Protein AF-A0A3C1S0R3-F1 (afdb_monomer_lite)

pLDDT: mean 82.59, std 12.34, range [49.47, 97.62]

Radius of gyration: 26.7 Å; chains: 1; bounding box: 37×31×80 Å

Structure (mmCIF, N/CA/C/O backbone):
data_AF-A0A3C1S0R3-F1
#
_entry.id   AF-A0A3C1S0R3-F1
#
loop_
_atom_site.group_PDB
_atom_site.id
_atom_site.type_symbol
_atom_site.label_atom_id
_atom_site.label_alt_id
_atom_site.label_comp_id
_atom_site.label_asym_id
_atom_site.label_entity_id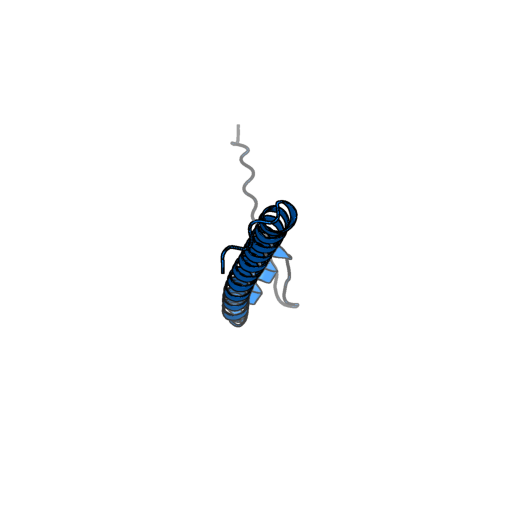
_atom_site.label_seq_id
_atom_site.pdbx_PDB_ins_code
_atom_site.Cartn_x
_atom_site.Cartn_y
_atom_site.Cartn_z
_atom_site.occupancy
_atom_site.B_iso_or_equiv
_atom_site.auth_seq_id
_atom_site.auth_comp_id
_atom_site.auth_asym_id
_atom_site.auth_atom_id
_atom_site.pdbx_PDB_model_num
ATOM 1 N N . MET A 1 1 ? 14.975 -9.700 -40.862 1.00 53.31 1 MET A N 1
ATOM 2 C CA . MET A 1 1 ? 14.852 -8.812 -42.035 1.00 53.31 1 MET A CA 1
ATOM 3 C C . MET A 1 1 ? 15.448 -7.478 -41.607 1.00 53.31 1 MET A C 1
ATOM 5 O O . MET A 1 1 ? 14.981 -6.926 -40.621 1.00 53.31 1 MET A O 1
ATOM 9 N N . LEU A 1 2 ? 16.592 -7.084 -42.174 1.00 55.56 2 LEU A N 1
ATOM 10 C CA . LEU A 1 2 ? 17.342 -5.891 -41.756 1.00 55.56 2 LEU A CA 1
ATOM 11 C C . LEU A 1 2 ? 16.666 -4.656 -42.365 1.00 55.56 2 LEU A C 1
ATOM 13 O O . LEU A 1 2 ? 16.861 -4.366 -43.540 1.00 55.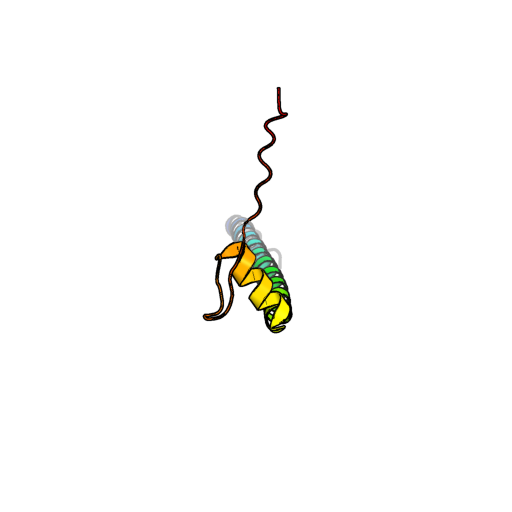56 2 LEU A O 1
ATOM 17 N N . PHE A 1 3 ? 15.830 -3.976 -41.580 1.00 55.75 3 PHE A N 1
ATOM 18 C CA . PHE A 1 3 ? 15.149 -2.742 -41.977 1.00 55.75 3 PHE A CA 1
ATOM 19 C C . PHE A 1 3 ? 16.081 -1.548 -41.737 1.00 55.75 3 PHE A C 1
ATOM 21 O O . PHE A 1 3 ? 15.984 -0.849 -40.732 1.00 55.75 3 PHE A O 1
ATOM 28 N N . LEU A 1 4 ? 17.048 -1.379 -42.640 1.00 56.56 4 LEU A N 1
ATOM 29 C CA . LEU A 1 4 ? 17.970 -0.242 -42.680 1.00 56.56 4 LEU A CA 1
ATOM 30 C C . LEU A 1 4 ? 17.367 0.877 -43.545 1.00 56.56 4 LEU A C 1
ATOM 32 O O . LEU A 1 4 ? 17.859 1.172 -44.626 1.00 56.56 4 LEU A O 1
ATOM 36 N N . ASP A 1 5 ? 16.270 1.463 -43.079 1.00 61.03 5 ASP A N 1
ATOM 37 C CA . ASP A 1 5 ? 15.892 2.836 -43.433 1.00 61.03 5 ASP A CA 1
ATOM 38 C C . ASP A 1 5 ? 16.155 3.657 -42.163 1.00 61.03 5 ASP A C 1
ATOM 40 O O . ASP A 1 5 ? 15.789 3.210 -41.071 1.00 61.03 5 ASP A O 1
ATOM 44 N N . GLU A 1 6 ? 16.841 4.799 -42.262 1.00 59.19 6 GLU A N 1
ATOM 45 C CA . GLU A 1 6 ? 17.212 5.652 -41.117 1.00 59.19 6 GLU A CA 1
ATOM 46 C C . GLU A 1 6 ? 16.012 5.964 -40.203 1.00 59.19 6 GLU A C 1
ATOM 48 O O . GLU A 1 6 ? 16.168 6.078 -38.984 1.00 59.19 6 GLU A O 1
ATOM 53 N N . ASN A 1 7 ? 14.801 5.994 -40.767 1.00 62.91 7 ASN A N 1
ATOM 54 C CA . ASN A 1 7 ? 13.558 6.206 -40.030 1.00 62.91 7 ASN A CA 1
ATOM 55 C C . ASN A 1 7 ? 13.108 4.986 -39.205 1.00 62.91 7 ASN A C 1
ATOM 57 O O . ASN A 1 7 ? 12.498 5.138 -38.151 1.00 62.91 7 ASN A O 1
ATOM 61 N N . SER A 1 8 ? 13.436 3.760 -39.620 1.00 69.94 8 SER A N 1
ATOM 62 C CA . SER A 1 8 ? 12.953 2.539 -38.958 1.00 69.94 8 SER A CA 1
ATOM 63 C C . SER A 1 8 ? 13.651 2.269 -37.619 1.00 69.94 8 SER A C 1
ATOM 65 O O . SER A 1 8 ? 13.032 1.728 -36.701 1.00 69.94 8 SER A O 1
ATOM 67 N N . TYR A 1 9 ? 14.931 2.631 -37.481 1.00 71.62 9 TYR A N 1
ATOM 68 C CA . TYR A 1 9 ? 15.701 2.376 -36.256 1.00 71.62 9 TYR A CA 1
ATOM 69 C C . TYR A 1 9 ? 15.325 3.333 -35.117 1.00 71.62 9 TYR A C 1
ATOM 71 O O . TYR A 1 9 ? 15.161 2.898 -33.974 1.00 71.62 9 TYR A O 1
ATOM 79 N N . LEU A 1 10 ? 15.149 4.623 -35.427 1.00 78.88 10 LEU A N 1
ATOM 80 C CA . LEU A 1 10 ? 14.727 5.634 -34.453 1.00 78.88 10 LEU A CA 1
ATOM 81 C C . LEU A 1 10 ? 13.332 5.316 -33.907 1.00 78.88 10 LEU A C 1
ATOM 83 O O . LEU A 1 10 ? 13.171 5.203 -32.692 1.00 78.88 10 LEU A O 1
ATOM 87 N N . THR A 1 11 ? 12.374 5.035 -34.792 1.00 80.06 11 THR A N 1
ATOM 88 C CA . THR A 1 11 ? 11.004 4.673 -34.408 1.00 80.06 11 THR A CA 1
ATOM 89 C C . THR A 1 11 ? 10.950 3.381 -33.584 1.00 80.06 11 THR A C 1
ATOM 91 O O . THR A 1 11 ? 10.230 3.299 -32.591 1.00 80.06 11 THR A O 1
ATOM 94 N N . HIS A 1 12 ? 11.749 2.360 -33.914 1.00 82.50 12 HIS A N 1
ATOM 95 C CA . HIS A 1 12 ? 11.824 1.154 -33.079 1.00 82.50 12 HIS A CA 1
ATOM 96 C C . HIS A 1 12 ? 12.444 1.417 -31.705 1.00 82.50 12 HIS A C 1
ATOM 98 O O . HIS A 1 12 ? 12.027 0.806 -30.720 1.00 82.50 12 HIS A O 1
ATOM 104 N N . ARG A 1 13 ? 13.425 2.321 -31.602 1.00 85.12 13 ARG A N 1
ATOM 105 C CA . ARG A 1 13 ? 13.992 2.715 -30.307 1.00 85.12 13 ARG A CA 1
ATOM 106 C C . ARG A 1 13 ? 12.955 3.432 -29.442 1.00 85.12 13 ARG A C 1
ATOM 108 O O . ARG A 1 13 ? 12.887 3.154 -28.249 1.00 85.12 13 ARG A O 1
ATOM 115 N N . GLU A 1 14 ? 12.149 4.305 -30.036 1.00 85.94 14 GLU A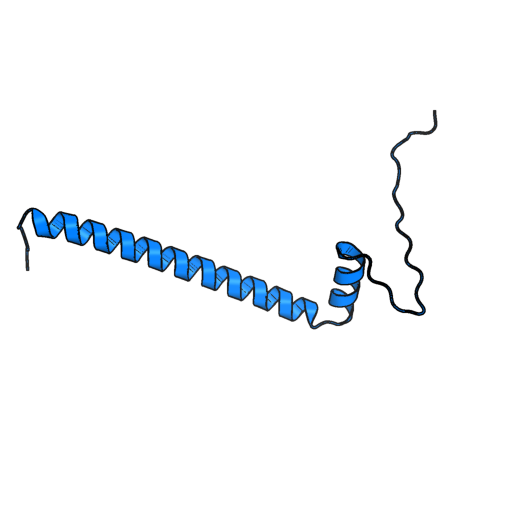 N 1
ATOM 116 C CA . GLU A 1 14 ? 11.048 4.999 -29.357 1.00 85.94 14 GLU A CA 1
ATOM 117 C C . GLU A 1 14 ? 10.009 4.012 -28.822 1.00 85.94 14 GLU A C 1
ATOM 119 O O . GLU A 1 14 ? 9.750 3.999 -27.619 1.00 85.94 14 GLU A O 1
ATOM 124 N N . PHE A 1 15 ? 9.517 3.094 -29.658 1.00 89.50 15 PHE A N 1
ATOM 125 C CA . PHE A 1 15 ? 8.576 2.066 -29.205 1.00 89.50 15 PHE A CA 1
ATOM 126 C C . PHE A 1 15 ? 9.171 1.144 -28.138 1.00 89.50 15 PHE A C 1
ATOM 128 O O . PHE A 1 15 ? 8.489 0.774 -27.186 1.00 89.50 15 PHE A O 1
ATOM 135 N N . ASN A 1 16 ? 10.453 0.788 -28.237 1.00 90.50 16 ASN A N 1
ATOM 136 C CA . ASN A 1 16 ? 11.110 -0.009 -27.201 1.00 90.50 16 ASN A CA 1
ATOM 137 C C . ASN A 1 16 ? 11.189 0.733 -25.858 1.00 90.50 16 ASN A C 1
ATOM 139 O O . ASN A 1 16 ? 11.041 0.102 -24.806 1.00 90.50 16 ASN A O 1
ATOM 143 N N . ASN A 1 17 ? 11.402 2.050 -25.882 1.00 92.81 17 ASN A N 1
ATOM 144 C CA . ASN A 1 17 ? 11.377 2.875 -24.678 1.00 92.81 17 ASN A CA 1
ATOM 145 C C . ASN A 1 17 ? 9.968 2.928 -24.082 1.00 92.81 17 ASN A C 1
ATOM 147 O O . ASN A 1 17 ? 9.814 2.643 -22.897 1.00 92.81 17 ASN A O 1
ATOM 151 N N . GLU A 1 18 ? 8.946 3.167 -24.902 1.00 93.75 18 GLU A N 1
ATOM 152 C CA . GLU A 1 18 ? 7.548 3.174 -24.462 1.00 93.75 18 GLU A CA 1
ATOM 153 C C . GLU A 1 18 ? 7.141 1.819 -23.861 1.00 93.75 18 GLU A C 1
ATOM 155 O O . GLU A 1 18 ? 6.591 1.744 -22.762 1.00 93.75 18 GLU A O 1
ATOM 160 N N . ILE A 1 19 ? 7.520 0.709 -24.502 1.00 95.38 19 ILE A N 1
ATOM 161 C CA . ILE A 1 19 ? 7.307 -0.645 -23.971 1.00 95.38 19 ILE A CA 1
ATOM 162 C C . ILE A 1 19 ? 7.991 -0.816 -22.609 1.00 95.38 19 ILE A C 1
ATOM 164 O O . ILE A 1 19 ? 7.434 -1.452 -21.707 1.00 95.38 19 ILE A O 1
ATOM 168 N N . LYS A 1 20 ? 9.210 -0.296 -22.441 1.00 96.06 20 LYS A N 1
ATOM 169 C CA . LYS A 1 20 ? 9.942 -0.382 -21.173 1.00 96.06 20 LYS A CA 1
ATOM 170 C C . LYS A 1 20 ? 9.264 0.445 -20.082 1.00 96.06 20 LYS A C 1
ATOM 172 O O . LYS A 1 20 ? 9.155 -0.033 -18.949 1.00 96.06 20 LYS A O 1
ATOM 177 N N . GLU A 1 21 ? 8.788 1.638 -20.410 1.00 96.75 21 GLU A N 1
ATOM 178 C CA . GLU A 1 21 ? 8.033 2.491 -19.494 1.00 96.75 21 GLU A CA 1
ATOM 179 C C . GLU A 1 21 ? 6.740 1.802 -19.068 1.00 96.75 21 GLU A C 1
ATOM 181 O O . GLU A 1 21 ? 6.538 1.583 -17.874 1.00 96.75 21 GLU A O 1
ATOM 186 N N . LEU A 1 22 ? 5.927 1.335 -20.017 1.00 97.19 22 LEU A N 1
ATOM 187 C CA . LEU A 1 22 ? 4.687 0.606 -19.742 1.00 97.19 22 LEU A CA 1
ATOM 188 C C . LEU A 1 22 ? 4.930 -0.622 -18.856 1.00 97.19 22 LEU A C 1
ATOM 190 O O . LEU A 1 22 ? 4.217 -0.839 -17.877 1.00 97.19 22 LEU A O 1
ATOM 194 N N . LYS A 1 23 ? 5.975 -1.411 -19.133 1.00 96.75 23 LYS A N 1
ATOM 195 C CA . LYS A 1 23 ? 6.358 -2.550 -18.280 1.00 96.75 23 LYS A CA 1
ATOM 196 C C . LYS A 1 23 ? 6.741 -2.119 -16.865 1.00 96.75 23 LYS A C 1
ATOM 198 O O . LYS A 1 23 ? 6.407 -2.820 -15.909 1.00 96.75 23 LYS A O 1
ATOM 203 N N . THR A 1 24 ? 7.422 -0.985 -16.724 1.00 97.44 24 THR A N 1
ATOM 204 C CA . THR A 1 24 ? 7.809 -0.429 -15.421 1.00 97.44 24 THR A CA 1
ATOM 205 C C . THR A 1 24 ? 6.576 0.014 -14.637 1.00 97.44 24 THR A C 1
ATOM 207 O O . THR A 1 24 ? 6.427 -0.378 -13.481 1.00 97.44 24 THR A O 1
ATOM 210 N N . TRP A 1 25 ? 5.647 0.720 -15.285 1.00 96.50 25 TRP A N 1
ATOM 211 C CA . TRP A 1 25 ? 4.353 1.097 -14.713 1.00 96.50 25 TRP A CA 1
ATOM 212 C C . TRP A 1 25 ? 3.545 -0.124 -14.266 1.00 96.50 25 TRP A C 1
ATOM 214 O O . TRP A 1 25 ? 3.077 -0.179 -13.129 1.00 96.50 25 TRP A O 1
ATOM 224 N N . ILE A 1 26 ? 3.444 -1.150 -15.116 1.00 97.25 26 ILE A N 1
ATOM 225 C CA . ILE A 1 26 ? 2.759 -2.406 -14.781 1.00 97.25 26 ILE A CA 1
ATOM 226 C C . ILE A 1 26 ? 3.394 -3.060 -13.552 1.00 97.25 26 ILE A C 1
ATOM 228 O O . ILE A 1 26 ? 2.676 -3.489 -12.648 1.00 97.25 26 ILE A O 1
ATOM 232 N N . LYS A 1 27 ? 4.728 -3.154 -13.505 1.00 97.62 27 LYS A N 1
ATOM 233 C CA . LYS A 1 27 ? 5.442 -3.747 -12.369 1.00 97.62 27 LYS A CA 1
ATOM 234 C C . LYS A 1 27 ? 5.175 -2.964 -11.083 1.00 97.62 27 LYS A C 1
ATOM 236 O O . LYS A 1 27 ? 4.781 -3.565 -10.088 1.00 97.62 27 LYS A O 1
ATOM 241 N N . TYR A 1 28 ? 5.319 -1.642 -11.132 1.00 97.25 28 TYR A N 1
ATOM 242 C CA . TYR A 1 28 ? 5.067 -0.756 -9.999 1.00 97.25 28 TYR A CA 1
ATOM 243 C C . TYR A 1 28 ? 3.644 -0.918 -9.446 1.00 97.25 28 TYR A C 1
ATOM 245 O O . TYR A 1 28 ? 3.456 -1.117 -8.246 1.00 97.25 28 TYR A O 1
ATOM 253 N N . HIS A 1 29 ? 2.632 -0.900 -10.318 1.00 97.31 29 HIS A N 1
ATOM 254 C CA . HIS A 1 29 ? 1.244 -1.055 -9.889 1.00 97.31 29 HIS A CA 1
ATOM 255 C C . HIS A 1 29 ? 0.948 -2.448 -9.338 1.00 97.31 29 HIS A C 1
ATOM 257 O O . HIS A 1 29 ? 0.243 -2.553 -8.338 1.00 97.31 29 HIS A O 1
ATOM 263 N N . LYS A 1 30 ? 1.508 -3.509 -9.930 1.00 97.25 30 LYS A N 1
ATOM 264 C CA . LYS A 1 30 ? 1.377 -4.868 -9.385 1.00 97.25 30 LYS A CA 1
ATOM 265 C C . LYS A 1 30 ? 1.953 -4.964 -7.975 1.00 97.25 30 LYS A C 1
ATOM 267 O O . LYS A 1 30 ? 1.285 -5.483 -7.090 1.00 97.25 30 LYS A O 1
ATOM 272 N N . GLU A 1 31 ? 3.146 -4.421 -7.746 1.00 97.00 31 GLU A N 1
ATOM 273 C CA . GLU A 1 31 ? 3.758 -4.400 -6.412 1.00 97.00 31 GLU A CA 1
ATOM 274 C C . GLU A 1 31 ? 2.922 -3.601 -5.407 1.00 97.00 31 GLU A C 1
ATOM 276 O O . GLU A 1 31 ? 2.765 -4.026 -4.263 1.00 97.00 31 GLU A O 1
ATOM 281 N N . LYS A 1 32 ? 2.356 -2.464 -5.828 1.00 96.31 32 LYS A N 1
ATOM 282 C CA . LYS A 1 32 ? 1.478 -1.656 -4.978 1.00 96.31 32 LYS A CA 1
ATOM 283 C C . LYS A 1 32 ? 0.194 -2.402 -4.615 1.00 96.31 32 LYS A C 1
ATOM 285 O O . LYS A 1 32 ? -0.148 -2.458 -3.443 1.00 96.31 32 LYS A O 1
ATOM 290 N N . ILE A 1 33 ? -0.446 -3.055 -5.586 1.00 96.44 33 ILE A N 1
ATOM 291 C CA . ILE A 1 33 ? -1.646 -3.872 -5.358 1.00 96.44 33 ILE A CA 1
ATOM 292 C C . ILE A 1 33 ? -1.365 -4.997 -4.357 1.00 96.44 33 ILE A C 1
ATOM 294 O O . ILE A 1 33 ? -2.180 -5.233 -3.471 1.00 96.44 33 ILE A O 1
ATOM 298 N N . GLU A 1 34 ? -0.232 -5.692 -4.470 1.00 96.38 34 GLU A N 1
ATOM 299 C CA . GLU A 1 34 ? 0.110 -6.761 -3.524 1.00 96.38 34 GLU A CA 1
ATOM 300 C C . GLU A 1 34 ? 0.355 -6.218 -2.109 1.00 96.38 34 GLU A C 1
ATOM 302 O O . GLU A 1 34 ? -0.147 -6.786 -1.140 1.00 96.38 34 GLU A O 1
ATOM 307 N N . LYS A 1 35 ? 1.031 -5.069 -1.973 1.00 95.31 35 LYS A N 1
ATOM 308 C CA . LYS A 1 35 ? 1.173 -4.389 -0.674 1.00 95.31 35 LYS A CA 1
ATOM 309 C C . LYS A 1 35 ? -0.180 -3.976 -0.096 1.00 95.31 35 LYS A C 1
ATOM 311 O O . LYS A 1 35 ? -0.440 -4.239 1.075 1.00 95.31 35 LYS A O 1
ATOM 316 N N . ASP A 1 36 ? -1.049 -3.382 -0.907 1.00 92.94 36 ASP A N 1
ATOM 317 C CA . ASP A 1 36 ? -2.373 -2.930 -0.475 1.00 92.94 36 ASP A CA 1
ATOM 318 C C . ASP A 1 36 ? -3.254 -4.118 -0.055 1.00 92.94 36 ASP A C 1
ATOM 320 O O . ASP A 1 36 ? -3.964 -4.043 0.946 1.00 92.94 36 ASP A O 1
ATOM 324 N N . LYS A 1 37 ? -3.169 -5.258 -0.754 1.00 93.62 37 LYS A N 1
ATOM 325 C CA . LYS A 1 37 ? -3.854 -6.499 -0.355 1.00 93.62 37 LYS A CA 1
ATOM 326 C C . LYS A 1 37 ? -3.378 -7.016 0.998 1.00 93.62 37 LYS A C 1
ATOM 328 O O . LYS A 1 37 ? -4.212 -7.413 1.810 1.00 93.62 37 LYS A O 1
ATOM 333 N N . GLU A 1 38 ? -2.070 -7.012 1.245 1.00 90.62 38 GLU A N 1
ATOM 334 C CA . GLU A 1 38 ? -1.507 -7.394 2.545 1.00 90.62 38 GLU A CA 1
ATOM 335 C C . GLU A 1 38 ? -1.984 -6.448 3.655 1.00 90.62 38 GLU A C 1
ATOM 337 O O . GLU A 1 38 ? -2.375 -6.907 4.729 1.00 90.62 38 GLU A O 1
ATOM 342 N N . VAL A 1 39 ? -2.045 -5.138 3.387 1.00 86.75 39 VAL A N 1
ATOM 343 C CA . VAL A 1 39 ? -2.611 -4.148 4.318 1.00 86.75 39 VAL A CA 1
ATOM 344 C C . VAL A 1 39 ? -4.089 -4.428 4.588 1.00 86.75 39 VAL A C 1
ATOM 346 O O . VAL A 1 39 ? -4.486 -4.512 5.745 1.00 86.75 39 VAL A O 1
ATOM 349 N N . ILE A 1 40 ? -4.904 -4.653 3.556 1.00 87.38 40 ILE A N 1
ATOM 350 C CA . ILE A 1 40 ? -6.324 -4.997 3.718 1.00 87.38 40 ILE A CA 1
ATOM 351 C C . ILE A 1 40 ? -6.483 -6.283 4.534 1.00 87.38 40 ILE A C 1
ATOM 353 O O . ILE A 1 40 ? -7.370 -6.371 5.376 1.00 87.38 40 ILE A O 1
ATOM 357 N N . LYS A 1 41 ? -5.639 -7.293 4.303 1.00 87.38 41 LYS A N 1
ATOM 358 C CA . LYS A 1 41 ? -5.684 -8.557 5.046 1.00 87.38 41 LYS A CA 1
ATOM 359 C C . LYS A 1 41 ? -5.377 -8.356 6.531 1.00 87.38 41 LYS A C 1
ATOM 361 O O . LYS A 1 41 ? -6.046 -8.969 7.352 1.00 87.38 41 LYS A O 1
ATOM 366 N N . LYS A 1 42 ? -4.417 -7.490 6.858 1.00 81.12 42 LYS A N 1
ATOM 367 C CA . LYS A 1 42 ? -4.105 -7.081 8.235 1.00 81.12 42 LYS A CA 1
ATOM 368 C C . LYS A 1 42 ? -5.261 -6.312 8.876 1.00 81.12 42 LYS A C 1
ATOM 370 O O . LYS A 1 42 ? -5.722 -6.669 9.949 1.00 81.12 42 LYS A O 1
ATOM 375 N N . LEU A 1 43 ? -5.830 -5.350 8.152 1.00 80.00 43 LEU A N 1
ATOM 376 C CA . LEU A 1 43 ? -6.985 -4.560 8.595 1.00 80.00 43 LEU A CA 1
ATOM 377 C C . LEU A 1 43 ? -8.302 -5.353 8.682 1.00 80.00 43 LEU A C 1
ATOM 379 O O . LEU A 1 43 ? -9.270 -4.858 9.250 1.00 80.00 43 LEU A O 1
ATOM 383 N N . LYS A 1 44 ? -8.385 -6.566 8.120 1.00 77.25 44 LYS A N 1
ATOM 384 C CA . LYS A 1 44 ? -9.532 -7.460 8.353 1.00 77.25 44 LYS A CA 1
ATOM 385 C C . LYS A 1 44 ? -9.564 -7.998 9.779 1.00 77.25 44 LYS A C 1
ATOM 387 O O . LYS A 1 44 ? -10.629 -8.423 10.223 1.00 77.25 44 LYS A O 1
ATOM 392 N N . ASP A 1 45 ? -8.431 -8.007 10.475 1.00 78.88 45 ASP A N 1
ATOM 393 C CA . ASP A 1 45 ? -8.426 -8.274 11.902 1.00 78.88 45 ASP A CA 1
ATOM 394 C C . ASP A 1 45 ? -9.008 -7.054 12.632 1.00 78.88 45 ASP A C 1
ATOM 396 O O . ASP A 1 45 ? -8.474 -5.944 12.555 1.00 78.88 45 ASP A O 1
ATOM 400 N N . SER A 1 46 ? -10.127 -7.264 13.330 1.00 76.56 46 SER A N 1
ATOM 401 C CA . SER A 1 46 ? -10.838 -6.218 14.076 1.00 76.56 46 SER A CA 1
ATOM 402 C C . SER A 1 46 ? -9.914 -5.496 15.055 1.00 76.56 46 SER A C 1
ATOM 404 O O . SER A 1 46 ? -10.085 -4.303 15.292 1.00 76.56 46 SER A O 1
ATOM 406 N N . LEU A 1 47 ? -8.924 -6.200 15.613 1.00 81.56 47 LEU A N 1
ATOM 407 C CA . LEU A 1 47 ? -8.000 -5.625 16.580 1.00 81.56 47 LEU A CA 1
ATOM 408 C C . LEU A 1 47 ? -7.006 -4.655 15.926 1.00 81.56 47 LEU A C 1
ATOM 410 O O . LEU A 1 47 ? -6.778 -3.561 16.445 1.00 81.56 47 LEU A O 1
ATOM 414 N N . GLU A 1 48 ? -6.420 -5.031 14.786 1.00 81.44 48 GLU A N 1
ATOM 415 C CA . GLU A 1 48 ? -5.467 -4.170 14.077 1.00 81.44 48 GLU A CA 1
ATOM 416 C C . GLU A 1 48 ? -6.155 -2.949 13.464 1.00 81.44 48 GLU A C 1
ATOM 418 O O . GLU A 1 48 ? -5.583 -1.858 13.476 1.00 81.44 48 GLU A O 1
ATOM 423 N N . LEU A 1 49 ? -7.394 -3.110 12.989 1.00 83.1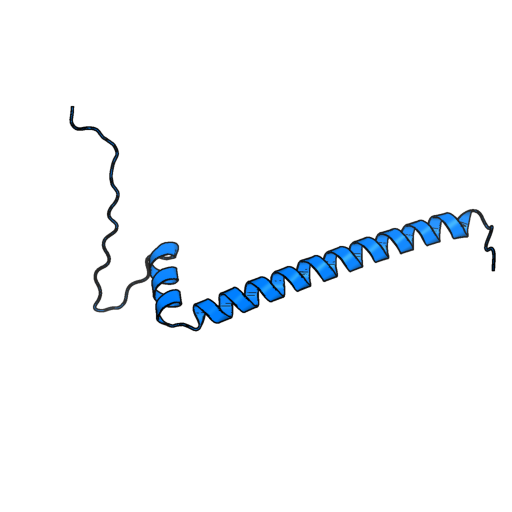9 49 LEU A N 1
ATOM 424 C CA . LEU A 1 49 ? -8.210 -2.006 12.491 1.00 83.19 49 LEU A CA 1
ATOM 425 C C . LEU A 1 49 ? -8.528 -0.992 13.593 1.00 83.19 49 LEU A C 1
ATOM 427 O O . LEU A 1 49 ? -8.354 0.208 13.389 1.00 83.19 49 LEU A O 1
ATOM 431 N N . GLU A 1 50 ? -8.959 -1.465 14.765 1.00 84.12 50 GLU A N 1
ATOM 432 C CA . GLU A 1 50 ? -9.224 -0.600 15.915 1.00 84.12 50 GLU A CA 1
ATOM 433 C C . GLU A 1 50 ? -7.956 0.120 16.380 1.00 84.12 50 GLU A C 1
ATOM 435 O O . GLU A 1 50 ? -7.998 1.324 16.623 1.00 84.12 50 GLU A O 1
ATOM 440 N N . ARG A 1 51 ? -6.812 -0.578 16.452 1.00 84.44 51 ARG A N 1
ATOM 441 C CA . ARG A 1 51 ? -5.521 0.046 16.785 1.00 84.44 51 ARG A CA 1
ATOM 442 C C . ARG A 1 51 ? -5.166 1.145 15.782 1.00 84.44 51 ARG A C 1
ATOM 444 O O . ARG A 1 51 ? -4.874 2.264 16.186 1.00 84.44 51 ARG A O 1
ATOM 451 N N . TYR A 1 52 ? -5.257 0.853 14.486 1.00 84.88 52 TYR A N 1
ATOM 452 C CA . TYR A 1 52 ? -4.948 1.814 13.429 1.00 84.88 52 TYR A CA 1
ATOM 453 C C . TYR A 1 52 ? -5.866 3.046 13.470 1.00 84.88 52 TYR A C 1
ATOM 455 O O . TYR A 1 52 ? -5.387 4.175 13.343 1.00 84.88 52 TYR A O 1
ATOM 463 N N . ALA A 1 53 ? -7.167 2.840 13.691 1.00 86.31 53 ALA A N 1
ATOM 464 C CA . ALA A 1 53 ? -8.157 3.906 13.815 1.00 86.31 53 ALA A CA 1
ATOM 465 C C . ALA A 1 53 ? -7.914 4.794 15.048 1.00 86.31 53 ALA A C 1
ATOM 467 O O . ALA A 1 53 ? -8.035 6.018 14.957 1.00 86.31 53 ALA A O 1
ATOM 468 N N . ARG A 1 54 ? -7.520 4.198 16.181 1.00 87.12 54 ARG A N 1
ATOM 469 C CA . ARG A 1 54 ? -7.141 4.932 17.397 1.00 87.12 54 ARG A CA 1
ATOM 470 C C . ARG A 1 54 ? -5.861 5.746 17.191 1.00 87.12 54 ARG A C 1
ATOM 472 O O . ARG A 1 54 ? -5.845 6.923 17.522 1.00 87.12 54 ARG A O 1
ATOM 479 N N . GLU A 1 55 ? -4.820 5.153 16.606 1.00 82.94 55 GLU A N 1
ATOM 480 C CA . GLU A 1 55 ? -3.506 5.796 16.433 1.00 82.94 55 GLU A CA 1
ATOM 481 C C . GLU A 1 55 ? -3.507 6.918 15.385 1.00 82.94 55 GLU A C 1
ATOM 483 O O . GLU A 1 55 ? -2.913 7.967 15.611 1.00 82.94 55 GLU A O 1
ATOM 488 N N . ASN A 1 56 ? -4.162 6.716 14.237 1.00 85.00 56 ASN A N 1
ATOM 489 C CA . ASN A 1 56 ? -4.073 7.655 13.109 1.00 85.00 56 ASN A CA 1
ATOM 490 C C . ASN A 1 56 ? -5.219 8.666 13.075 1.00 85.00 56 ASN A C 1
ATOM 492 O O . ASN A 1 56 ? -5.055 9.763 12.546 1.00 85.00 56 ASN A O 1
ATOM 496 N N . TYR A 1 57 ? -6.384 8.288 13.602 1.00 86.19 57 TYR A N 1
ATOM 497 C CA . TYR A 1 57 ? -7.613 9.072 13.473 1.00 86.19 57 TYR A CA 1
ATOM 498 C C . TYR A 1 57 ? -8.258 9.411 14.819 1.00 86.19 57 TYR A C 1
ATOM 500 O O . TYR A 1 57 ? -9.316 10.037 14.826 1.00 86.19 57 TYR A O 1
ATOM 508 N N . LEU A 1 58 ? -7.646 9.014 15.946 1.00 84.44 58 LEU A N 1
ATOM 509 C CA . LEU A 1 58 ? -8.147 9.261 17.305 1.00 84.44 58 LEU A CA 1
ATOM 510 C C . LEU A 1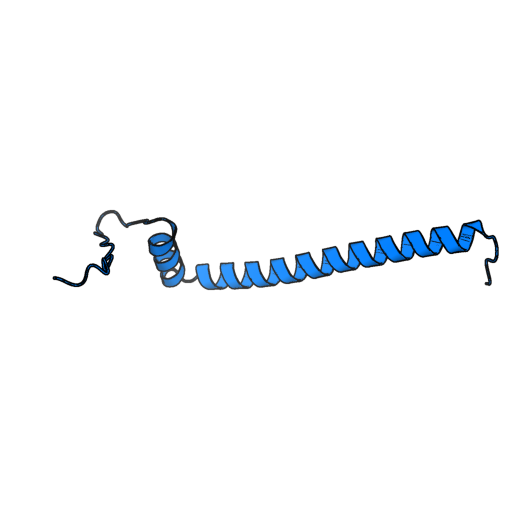 58 ? -9.601 8.792 17.508 1.00 84.44 58 LEU A C 1
ATOM 512 O O . LEU A 1 58 ? -10.356 9.365 18.295 1.00 84.44 58 LEU A O 1
ATOM 516 N N . MET A 1 59 ? -10.014 7.752 16.776 1.00 86.81 59 MET A N 1
ATOM 517 C CA . MET A 1 59 ? -11.367 7.206 16.862 1.00 86.81 59 MET A CA 1
ATOM 518 C C . MET A 1 59 ? -11.576 6.473 18.188 1.00 86.81 59 MET A C 1
ATOM 520 O O . MET A 1 59 ? -10.719 5.697 18.603 1.00 86.81 59 MET A O 1
ATOM 524 N N . LYS A 1 60 ? -12.746 6.663 18.810 1.00 86.56 60 LYS A N 1
ATOM 525 C CA . LYS A 1 60 ? -13.156 5.990 20.051 1.00 86.56 60 LYS A CA 1
ATOM 526 C C . LYS A 1 60 ? -14.523 5.328 19.917 1.00 86.56 60 LYS A C 1
ATOM 528 O O . LYS A 1 60 ? -15.355 5.782 19.131 1.00 86.56 60 LYS A O 1
ATOM 533 N N . LYS A 1 61 ? -14.772 4.281 20.706 1.00 84.31 61 LYS A N 1
ATOM 534 C CA . LYS A 1 61 ? -16.125 3.732 20.895 1.00 84.31 61 LYS A CA 1
ATOM 535 C C . LYS A 1 61 ? -16.927 4.621 21.855 1.00 84.31 61 LYS A C 1
ATOM 537 O O . LYS A 1 61 ? -16.351 5.351 22.654 1.00 84.31 61 LYS A O 1
ATOM 542 N N . GLU A 1 62 ? -18.258 4.548 21.795 1.00 83.50 62 GLU A N 1
ATOM 543 C CA . GLU A 1 62 ? -19.144 5.396 22.619 1.00 83.50 62 GLU A CA 1
ATOM 544 C C . GLU A 1 62 ? -18.929 5.219 24.132 1.00 83.50 62 GLU A C 1
ATOM 546 O O . GLU A 1 62 ? -19.084 6.177 24.882 1.00 83.50 62 GLU A O 1
ATOM 551 N N . ASN A 1 63 ? -18.504 4.029 24.568 1.00 85.12 63 ASN A N 1
ATOM 552 C CA . ASN A 1 63 ? -18.241 3.695 25.972 1.00 85.12 63 ASN A CA 1
ATOM 553 C C . ASN A 1 63 ? -16.735 3.539 26.274 1.00 85.12 63 ASN A C 1
ATOM 555 O O . ASN A 1 63 ? -16.358 2.709 27.100 1.00 85.12 63 ASN A O 1
ATOM 559 N N . GLU A 1 64 ? -15.868 4.261 25.558 1.00 81.94 64 GLU A N 1
ATOM 560 C CA . GLU A 1 64 ? -14.411 4.202 25.724 1.00 81.94 64 GLU A CA 1
ATOM 561 C C . GLU A 1 64 ? -13.812 5.606 25.894 1.00 81.94 64 GLU A C 1
ATOM 563 O O . GLU A 1 64 ? -14.120 6.524 25.128 1.00 81.94 64 GLU A O 1
ATOM 568 N N . ASP A 1 65 ? -12.905 5.743 26.862 1.00 82.12 65 ASP A N 1
ATOM 569 C CA . ASP A 1 65 ? -12.079 6.934 27.060 1.00 82.12 65 ASP A CA 1
ATOM 570 C C . ASP A 1 65 ? -10.644 6.647 26.598 1.00 82.12 65 ASP A C 1
ATOM 572 O O . ASP A 1 65 ? -10.017 5.679 27.029 1.00 82.12 65 ASP A O 1
ATOM 576 N N . ILE A 1 66 ? -10.129 7.485 25.692 1.00 78.75 66 ILE A N 1
ATOM 577 C CA . ILE A 1 66 ? -8.781 7.366 25.121 1.00 78.75 66 ILE A CA 1
ATOM 578 C C . ILE A 1 66 ? -7.905 8.474 25.701 1.00 78.75 66 ILE A C 1
ATOM 580 O O . ILE A 1 66 ? -8.271 9.647 25.652 1.00 78.75 66 ILE A O 1
ATOM 584 N N . TYR A 1 67 ? -6.729 8.100 26.201 1.00 81.19 67 TYR A N 1
ATOM 585 C CA . TYR A 1 67 ? -5.728 9.025 26.725 1.00 81.19 67 TYR A CA 1
ATOM 586 C C . TYR A 1 67 ? -4.520 9.064 25.790 1.00 81.19 67 TYR A C 1
ATOM 588 O O . TYR A 1 67 ? -3.980 8.019 25.428 1.00 81.19 67 TYR A O 1
ATOM 596 N N . ILE A 1 68 ? -4.079 10.266 25.421 1.00 80.62 68 ILE A N 1
ATOM 597 C CA . ILE A 1 68 ? -2.807 10.485 24.727 1.00 80.62 68 ILE A CA 1
ATOM 598 C C . ILE A 1 68 ? -1.801 10.910 25.793 1.00 80.62 68 ILE A C 1
ATOM 600 O O . ILE A 1 68 ? -1.972 11.954 26.418 1.00 80.62 68 ILE A O 1
ATOM 604 N N . ILE A 1 69 ? -0.787 10.079 26.035 1.00 80.81 69 ILE A N 1
ATOM 605 C CA . ILE A 1 69 ? 0.292 10.395 26.974 1.00 80.81 69 ILE A CA 1
ATOM 606 C C . ILE A 1 69 ? 1.459 10.935 26.157 1.00 80.81 69 ILE A C 1
ATOM 608 O O . ILE A 1 69 ? 2.161 10.178 25.488 1.00 80.81 69 ILE A O 1
ATOM 612 N N . GLU A 1 70 ? 1.641 12.248 26.201 1.00 77.31 70 GLU A N 1
ATOM 613 C CA . GLU A 1 70 ? 2.802 12.917 25.629 1.00 77.31 70 GLU A CA 1
ATOM 614 C C . GLU A 1 70 ? 3.808 13.188 26.750 1.00 77.31 70 GLU A C 1
ATOM 616 O O . GLU A 1 70 ? 3.483 13.814 27.759 1.00 77.31 70 GLU A O 1
ATOM 621 N N . PHE A 1 71 ? 5.026 12.665 26.605 1.00 80.81 71 PHE A N 1
ATOM 622 C CA . PHE A 1 71 ? 6.118 12.973 27.520 1.00 80.81 71 PHE A CA 1
ATOM 623 C C . PHE A 1 71 ? 6.810 14.235 27.017 1.00 80.81 71 PHE A C 1
ATOM 625 O O . PHE A 1 71 ? 7.602 14.171 26.076 1.00 80.81 71 PHE A O 1
ATOM 632 N N . ASP A 1 72 ? 6.511 15.376 27.635 1.00 72.25 72 ASP A N 1
ATOM 633 C CA . ASP A 1 72 ? 7.276 16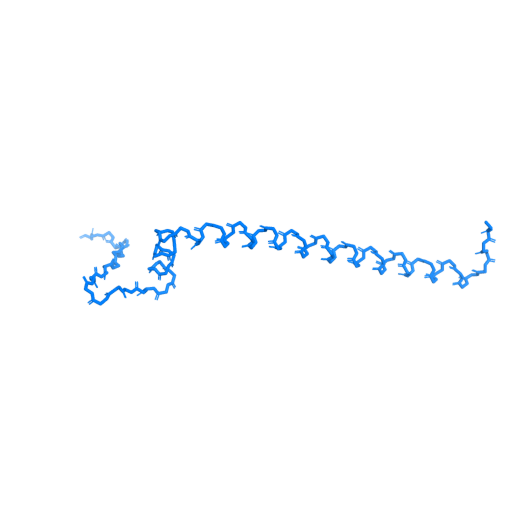.590 27.382 1.00 72.25 72 ASP A CA 1
ATOM 634 C C . ASP A 1 72 ? 8.682 16.418 27.980 1.00 72.25 72 ASP A C 1
ATOM 636 O O . ASP A 1 72 ? 8.850 16.105 29.158 1.00 72.25 72 ASP A O 1
ATOM 640 N N . THR A 1 73 ? 9.718 16.567 27.156 1.00 67.56 73 THR A N 1
ATOM 641 C CA . THR A 1 73 ? 11.126 16.373 27.554 1.00 67.56 73 THR A CA 1
ATOM 642 C C . THR A 1 73 ? 11.691 17.521 28.393 1.00 67.56 73 THR A C 1
ATOM 644 O O . THR A 1 73 ? 12.914 17.682 28.476 1.00 67.56 73 THR A O 1
ATOM 647 N N . ILE A 1 74 ? 10.839 18.332 29.023 1.00 66.06 74 ILE A N 1
ATOM 648 C CA . ILE A 1 74 ? 11.292 19.335 29.979 1.00 66.06 74 ILE A CA 1
ATOM 649 C C . ILE A 1 74 ? 11.849 18.573 31.180 1.00 66.06 74 ILE A C 1
ATOM 651 O O . ILE A 1 74 ? 11.122 18.078 32.034 1.00 66.06 74 ILE A O 1
ATOM 655 N N . LYS A 1 75 ? 13.178 18.441 31.209 1.00 60.78 75 LYS A N 1
ATOM 656 C CA . LYS A 1 75 ? 13.905 18.085 32.422 1.00 60.78 75 LYS A CA 1
ATOM 657 C C . LYS A 1 75 ? 13.503 19.106 33.477 1.00 60.78 75 LYS A C 1
ATOM 659 O O . LYS A 1 75 ? 13.803 20.287 33.294 1.00 60.78 75 LYS A O 1
ATOM 664 N N . ASP A 1 76 ? 12.838 18.642 34.529 1.00 60.44 76 ASP A N 1
ATOM 665 C CA . ASP A 1 76 ? 12.643 19.413 35.751 1.00 60.44 76 ASP A CA 1
ATOM 666 C C . ASP A 1 76 ? 13.996 20.041 36.132 1.00 60.44 76 ASP A C 1
ATOM 668 O O . ASP A 1 76 ? 14.992 19.326 36.302 1.00 60.44 76 ASP A O 1
ATOM 672 N N . GLN A 1 77 ? 14.049 21.377 36.116 1.00 49.47 77 GLN A N 1
ATOM 673 C CA . GLN A 1 77 ? 15.216 22.163 36.529 1.00 49.47 77 GLN A CA 1
ATOM 674 C C . GLN A 1 77 ? 15.398 22.110 38.042 1.00 49.47 77 GLN A C 1
ATOM 676 O O . GLN A 1 77 ? 14.377 22.191 38.761 1.00 49.47 77 GLN A O 1
#

Sequence (77 aa):
MLFLDENSYLTHREFNNEIKELKTWIKYHKEKIEKDKEVIKKLKDSLELERYARENYLMKKENEDIYIIEFDTIKDQ

Secondary structure (DSSP, 8-state):
-----HHHHHHHHHHHHHHHHHHHHHHHHHHHHHHHHHHHHHHTSHHHHHHHHHHHH----TT--------------

Foldseek 3Di:
DDPPDPVVVVVVVVVVVVVVVVVVVVVVVVVVVVVVVVVVVQCVPVVSVVVCCCVPPVDDDPPDDDDDDDDDPPDDD